Protein AF-A0AB94IY51-F1 (afdb_monomer_lite)

Radius of gyration: 28.02 Å; chains: 1; bounding box: 55×62×62 Å

Organism: NCBI:txid651822

Secondary structure (DSSP, 8-state):
----------PPP-SHHHHHHHHHHHHHHHHHHHHHHHHHHHHHHHHHHHHHHHHHHHHHHHTS--SS--------------TTT-SSHHHHHHHHHHTT-GGG--------HHHHHHS-HHHHHHTT--------------SSTTS--

Foldseek 3Di:
DDDDDPPDPDDDQDDPVSVVVVLLVVVVVVVVVVVVVVVVVVVVVVVVVVVCVVVVVVVVVQCDDDDPDHDHDDDDDDDDDDCVQDVDVVVVVVVCVVVVVPVPDDDDDDDDPVVLVPDDQVVCVVVVHDDDDDPDDDDDRDVVVVVVD

pLDDT: mean 71.57, std 12.51, range [37.78, 93.12]

InterPro domains:
  IPR009951 Host-nuclease inhibitor protein Gam [PF07352] (60-141)

Sequence (149 aa):
MAREKPKQIIAPIRDLTEADNALAEIAEIDRAVAAANQQLNEDIDALKKNTQDEIAPLLERKSRDLGFGTIGFRKSTSLATLKKICSTWKEVLGKLKEYGFRDAIRVKEEPDKEAMSEWPKERLELVGVQRVEKDEFYYEISQEKLAEN

Structure (mmCIF, N/CA/C/O backbone):
data_AF-A0AB94IY51-F1
#
_entry.id   AF-A0AB94IY51-F1
#
loop_
_atom_site.group_PDB
_atom_site.id
_atom_site.type_symbol
_atom_site.label_atom_id
_atom_site.label_alt_id
_atom_site.label_comp_id
_atom_site.label_asym_id
_atom_site.label_entity_id
_atom_site.label_seq_id
_atom_site.pdbx_PDB_ins_code
_atom_site.Cartn_x
_atom_site.Cartn_y
_atom_site.Cartn_z
_atom_site.occupancy
_atom_site.B_iso_or_equiv
_atom_site.auth_seq_id
_atom_site.auth_comp_id
_atom_site.auth_asym_id
_atom_site.auth_atom_id
_atom_site.pdbx_PDB_model_num
ATOM 1 N N . MET A 1 1 ? -8.689 13.984 -14.784 1.00 37.78 1 MET A N 1
ATOM 2 C CA . MET A 1 1 ? -8.053 14.168 -16.106 1.00 37.78 1 MET A CA 1
ATOM 3 C C . MET A 1 1 ? -7.455 12.832 -16.510 1.00 37.78 1 MET A C 1
ATOM 5 O O . MET A 1 1 ? -6.785 12.225 -15.683 1.00 37.78 1 MET A O 1
ATOM 9 N N . ALA A 1 2 ? -7.789 12.315 -17.694 1.00 44.34 2 ALA A N 1
ATOM 10 C CA . ALA A 1 2 ? -7.263 11.037 -18.166 1.00 44.34 2 ALA A CA 1
ATOM 11 C C . ALA A 1 2 ? -5.756 11.180 -18.422 1.00 44.34 2 ALA A C 1
ATOM 13 O O . ALA A 1 2 ? -5.334 12.098 -19.117 1.00 44.34 2 ALA A O 1
ATOM 14 N N . ARG A 1 3 ? -4.945 10.309 -17.816 1.00 63.34 3 ARG A N 1
ATOM 15 C CA . ARG A 1 3 ? -3.501 10.257 -18.058 1.00 63.34 3 ARG A CA 1
ATOM 16 C C . ARG A 1 3 ? -3.278 9.701 -19.465 1.00 63.34 3 ARG A C 1
ATOM 18 O O . ARG A 1 3 ? -3.350 8.489 -19.654 1.00 63.34 3 ARG A O 1
ATOM 25 N N . GLU A 1 4 ? -3.020 10.565 -20.441 1.00 58.47 4 GLU A N 1
ATOM 26 C CA . GLU A 1 4 ? -2.526 10.130 -21.747 1.00 58.47 4 GLU A CA 1
ATOM 27 C C . GLU A 1 4 ? -1.089 9.644 -21.578 1.00 58.47 4 GLU A C 1
ATOM 29 O O . GLU A 1 4 ? -0.180 10.405 -21.247 1.00 58.47 4 GLU A O 1
ATOM 34 N N . LYS A 1 5 ? -0.892 8.331 -21.729 1.00 53.72 5 LYS A N 1
ATOM 35 C CA . LYS A 1 5 ? 0.450 7.755 -21.742 1.00 53.72 5 LYS A CA 1
ATOM 36 C C . LYS A 1 5 ? 1.128 8.192 -23.046 1.00 53.72 5 LYS A C 1
ATOM 38 O O . LYS A 1 5 ? 0.558 7.932 -24.109 1.00 53.72 5 LYS A O 1
ATOM 43 N N . PRO A 1 6 ? 2.311 8.824 -23.000 1.00 63.75 6 PRO A N 1
ATOM 44 C CA . PRO A 1 6 ? 3.056 9.124 -24.213 1.00 63.75 6 PRO A CA 1
ATOM 45 C C . PRO A 1 6 ? 3.331 7.812 -24.957 1.00 63.75 6 PRO A C 1
ATOM 47 O O . PRO A 1 6 ? 3.885 6.873 -24.386 1.00 63.75 6 PRO A O 1
ATOM 50 N N . LYS A 1 7 ? 2.898 7.723 -26.220 1.00 51.78 7 LYS A N 1
ATOM 51 C CA . LYS A 1 7 ? 3.228 6.595 -27.099 1.00 51.78 7 LYS A CA 1
ATOM 52 C C . LYS A 1 7 ? 4.702 6.715 -27.472 1.00 51.78 7 LYS A C 1
ATOM 54 O O . LYS A 1 7 ? 5.038 7.401 -28.432 1.00 51.78 7 LYS A O 1
ATOM 59 N N . GLN A 1 8 ? 5.574 6.093 -26.688 1.00 59.06 8 GLN A N 1
ATOM 60 C CA . GLN A 1 8 ? 6.972 5.943 -27.070 1.00 59.06 8 GLN A CA 1
ATOM 61 C C . GLN A 1 8 ? 7.043 5.006 -28.280 1.00 59.06 8 GLN A C 1
ATOM 63 O O . GLN A 1 8 ? 6.516 3.894 -28.256 1.00 59.06 8 GLN A O 1
ATOM 68 N N . ILE A 1 9 ? 7.647 5.490 -29.364 1.00 57.25 9 ILE A N 1
ATOM 69 C CA . ILE A 1 9 ? 7.979 4.680 -30.535 1.00 57.25 9 ILE A CA 1
ATOM 70 C C . ILE A 1 9 ? 9.195 3.856 -30.122 1.00 57.25 9 ILE A C 1
ATOM 72 O O . ILE A 1 9 ? 10.313 4.361 -30.110 1.00 57.25 9 ILE A O 1
ATOM 76 N N . ILE A 1 10 ? 8.960 2.614 -29.707 1.00 60.34 10 ILE A N 1
ATOM 77 C CA . ILE A 1 10 ? 10.026 1.686 -29.333 1.00 60.34 10 ILE A CA 1
ATOM 78 C C . ILE A 1 10 ? 10.750 1.316 -30.629 1.00 60.34 10 ILE A C 1
ATOM 80 O O . ILE A 1 10 ? 10.155 0.705 -31.522 1.00 60.34 10 ILE A O 1
ATOM 84 N N . ALA A 1 11 ? 12.008 1.732 -30.771 1.00 64.75 11 ALA A N 1
ATOM 85 C CA . ALA A 1 11 ? 12.853 1.202 -31.830 1.00 64.75 11 ALA A CA 1
ATOM 86 C C . ALA A 1 11 ? 12.973 -0.318 -31.606 1.00 64.75 11 ALA A C 1
ATOM 88 O O . ALA A 1 11 ? 13.254 -0.732 -30.480 1.00 64.75 11 ALA A O 1
ATOM 89 N N . PRO A 1 12 ? 12.702 -1.164 -32.616 1.00 70.38 12 PRO A N 1
ATOM 90 C CA . PRO A 1 12 ? 12.808 -2.605 -32.440 1.00 70.38 12 PRO A CA 1
ATOM 91 C C . PRO A 1 12 ? 14.257 -2.950 -32.095 1.00 70.38 12 PRO A C 1
ATOM 93 O O . PRO A 1 12 ? 15.156 -2.566 -32.839 1.00 70.38 12 PRO A O 1
ATOM 96 N N . ILE A 1 13 ? 14.453 -3.659 -30.984 1.00 73.56 13 ILE A N 1
ATOM 97 C CA . ILE A 1 13 ? 15.751 -4.187 -30.555 1.00 73.56 13 ILE A CA 1
ATOM 98 C C . ILE A 1 13 ? 16.142 -5.286 -31.545 1.00 73.56 13 ILE A C 1
ATOM 100 O O . ILE A 1 13 ? 15.373 -6.227 -31.757 1.00 73.56 13 ILE A O 1
ATOM 104 N N . ARG A 1 14 ? 17.293 -5.143 -32.203 1.00 76.62 14 ARG A N 1
ATOM 105 C CA . ARG A 1 14 ? 17.726 -6.036 -33.291 1.00 76.62 14 ARG A CA 1
ATOM 106 C C . ARG A 1 14 ? 18.826 -7.001 -32.874 1.00 76.62 14 ARG A C 1
ATOM 108 O O . ARG A 1 14 ? 18.995 -8.010 -33.553 1.00 76.62 14 ARG A O 1
ATOM 115 N N . ASP A 1 15 ? 19.537 -6.712 -31.786 1.00 84.94 15 ASP A N 1
ATOM 116 C CA . ASP A 1 15 ? 20.658 -7.524 -31.306 1.00 84.94 15 ASP A CA 1
ATOM 117 C C . ASP A 1 15 ? 20.693 -7.638 -29.770 1.00 84.94 15 ASP A C 1
ATOM 119 O O . ASP A 1 15 ? 20.138 -6.803 -29.054 1.00 84.94 15 ASP A O 1
ATOM 123 N N . LEU A 1 16 ? 21.369 -8.669 -29.257 1.00 79.62 16 LEU A N 1
ATOM 124 C CA . LEU A 1 16 ? 21.521 -8.937 -27.819 1.00 79.62 16 LEU A CA 1
ATOM 125 C C . LEU A 1 16 ? 22.219 -7.782 -27.091 1.00 79.62 16 LEU A C 1
ATOM 127 O O . LEU A 1 16 ? 21.802 -7.400 -26.004 1.00 79.62 16 LEU A O 1
ATOM 131 N N . THR A 1 17 ? 23.216 -7.158 -27.719 1.00 81.94 17 THR A N 1
ATOM 132 C CA . THR A 1 17 ? 23.906 -5.992 -27.147 1.00 81.94 17 THR A CA 1
ATOM 133 C C . THR A 1 17 ? 22.990 -4.769 -27.035 1.00 81.94 17 THR A C 1
ATOM 135 O O . THR A 1 17 ? 23.112 -3.988 -26.094 1.00 81.94 17 THR A O 1
ATOM 138 N N . GLU A 1 18 ? 22.039 -4.593 -27.958 1.00 81.12 18 GLU A N 1
ATOM 139 C CA . GLU A 1 18 ? 21.027 -3.535 -27.848 1.00 81.12 18 GLU A CA 1
ATOM 140 C C . GLU A 1 18 ? 20.037 -3.826 -26.711 1.00 81.12 18 GLU A C 1
ATOM 142 O O . GLU A 1 18 ? 19.605 -2.896 -26.032 1.00 81.12 18 GLU A O 1
ATOM 147 N N . ALA A 1 19 ? 19.720 -5.102 -26.459 1.00 79.44 19 ALA A N 1
ATOM 148 C CA . ALA A 1 19 ? 18.892 -5.508 -25.325 1.00 79.44 19 ALA A CA 1
ATOM 149 C C . ALA A 1 19 ? 19.590 -5.237 -23.982 1.00 79.44 19 ALA A C 1
ATOM 151 O O . ALA A 1 19 ? 18.969 -4.674 -23.084 1.00 79.44 19 ALA A O 1
ATOM 152 N N . ASP A 1 20 ? 20.878 -5.573 -23.861 1.00 82.38 20 ASP A N 1
ATOM 153 C CA . ASP A 1 20 ? 21.667 -5.311 -22.650 1.00 82.38 20 ASP A CA 1
ATOM 154 C C . ASP A 1 20 ? 21.766 -3.806 -22.351 1.00 82.38 20 ASP A C 1
ATOM 156 O O . ASP A 1 20 ? 21.571 -3.381 -21.211 1.00 82.38 20 ASP A O 1
ATOM 160 N N . ASN A 1 21 ? 21.985 -2.981 -23.380 1.00 82.69 21 ASN A N 1
ATOM 161 C CA . ASN A 1 21 ? 21.994 -1.523 -23.239 1.00 82.69 21 ASN A CA 1
ATOM 162 C C . ASN A 1 21 ? 20.617 -0.970 -22.839 1.00 82.69 21 ASN A C 1
ATOM 164 O O . ASN A 1 21 ? 20.537 -0.104 -21.971 1.00 82.69 21 ASN A O 1
ATOM 168 N N . ALA A 1 22 ? 19.532 -1.487 -23.423 1.00 82.06 22 ALA A N 1
ATOM 169 C CA . ALA A 1 22 ? 18.175 -1.087 -23.053 1.00 82.06 22 ALA A CA 1
ATOM 170 C C . ALA A 1 22 ? 17.846 -1.467 -21.599 1.00 82.06 22 ALA A C 1
ATOM 172 O O . ALA A 1 22 ? 17.239 -0.680 -20.877 1.00 82.06 22 ALA A O 1
ATOM 173 N N . LEU A 1 23 ? 18.275 -2.644 -21.134 1.00 83.19 23 LEU A N 1
ATOM 174 C CA . LEU A 1 23 ? 18.113 -3.054 -19.737 1.00 83.19 23 LEU A CA 1
ATOM 175 C C . LEU A 1 23 ? 18.926 -2.172 -18.779 1.00 83.19 23 LEU A C 1
ATOM 177 O O . LEU A 1 23 ? 18.436 -1.852 -17.696 1.00 83.19 23 LEU A O 1
ATOM 181 N N . ALA A 1 24 ? 20.128 -1.746 -19.176 1.00 82.88 24 ALA A N 1
ATOM 182 C CA . ALA A 1 24 ? 20.929 -0.799 -18.405 1.00 82.88 24 ALA A CA 1
ATOM 183 C C . ALA A 1 24 ? 20.246 0.578 -18.300 1.00 82.88 24 ALA A 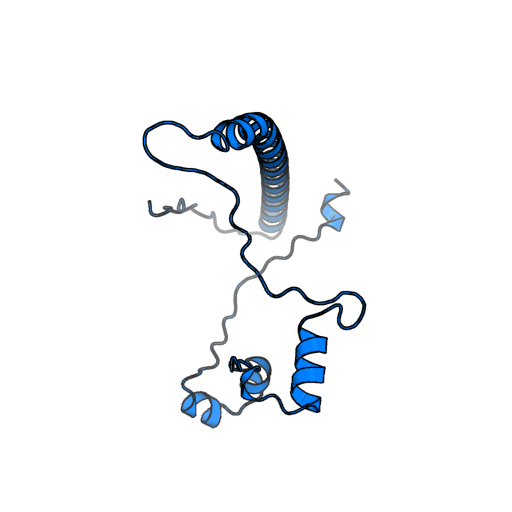C 1
ATOM 185 O O . ALA A 1 24 ? 20.165 1.134 -17.205 1.00 82.88 24 ALA A O 1
ATOM 186 N N . GLU A 1 25 ? 19.684 1.089 -19.401 1.00 84.19 25 GLU A N 1
ATOM 187 C CA . GLU A 1 25 ? 18.923 2.346 -19.408 1.00 84.19 25 GLU A CA 1
ATOM 188 C C . GLU A 1 25 ? 17.672 2.253 -18.518 1.00 84.19 25 GLU A C 1
ATOM 190 O O . GLU A 1 25 ? 17.414 3.146 -17.710 1.00 84.19 25 GLU A O 1
ATOM 195 N N . ILE A 1 26 ? 16.918 1.147 -18.592 1.00 85.06 26 ILE A N 1
ATOM 196 C CA . ILE A 1 26 ? 15.745 0.928 -17.727 1.00 85.06 26 ILE A CA 1
ATOM 197 C C . ILE A 1 26 ? 16.163 0.899 -16.254 1.00 85.06 26 ILE A C 1
ATOM 199 O O . ILE A 1 26 ? 15.501 1.513 -15.420 1.00 85.06 26 ILE A O 1
ATOM 203 N N . ALA A 1 27 ? 17.278 0.246 -15.923 1.00 83.00 27 ALA A N 1
ATOM 204 C CA . ALA A 1 27 ? 17.779 0.216 -14.556 1.00 83.00 27 ALA A CA 1
ATOM 205 C C . ALA A 1 27 ? 18.170 1.609 -14.033 1.00 83.00 27 ALA A C 1
ATOM 207 O O . ALA A 1 27 ? 17.932 1.924 -12.864 1.00 83.00 27 ALA A O 1
ATOM 208 N N . GLU A 1 28 ? 18.758 2.456 -14.881 1.00 85.06 28 GLU A N 1
ATOM 209 C CA . GLU A 1 28 ? 19.079 3.841 -14.534 1.00 85.06 28 GLU A CA 1
ATOM 210 C C . GLU A 1 28 ? 17.809 4.679 -14.319 1.00 85.06 28 GLU A C 1
ATOM 212 O O . GLU A 1 28 ? 17.703 5.401 -13.323 1.00 85.06 28 GLU A O 1
ATOM 217 N N . ILE A 1 29 ? 16.803 4.519 -15.185 1.00 85.62 29 ILE A N 1
ATOM 218 C CA . ILE A 1 29 ? 15.492 5.162 -15.035 1.00 85.62 29 ILE A CA 1
ATOM 219 C C . ILE A 1 29 ? 14.816 4.714 -13.735 1.00 85.62 29 ILE A C 1
ATOM 221 O O . ILE A 1 29 ? 14.329 5.560 -12.985 1.00 85.62 29 ILE A O 1
ATOM 225 N N . ASP A 1 30 ? 14.814 3.417 -13.426 1.00 85.88 30 ASP A N 1
ATOM 226 C CA . ASP A 1 30 ? 14.209 2.886 -12.202 1.00 85.88 30 ASP A CA 1
ATOM 227 C C . ASP A 1 30 ? 14.906 3.430 -10.948 1.00 85.88 30 ASP A C 1
ATOM 229 O O . ASP A 1 30 ? 14.237 3.808 -9.982 1.00 85.88 30 ASP A O 1
ATOM 233 N N . ARG A 1 31 ? 16.240 3.565 -10.971 1.00 85.69 31 ARG A N 1
ATOM 234 C CA . ARG A 1 31 ? 17.002 4.233 -9.901 1.00 85.69 31 ARG A CA 1
ATOM 235 C C . ARG A 1 31 ? 16.616 5.703 -9.758 1.00 85.69 31 ARG A C 1
ATOM 237 O O . ARG A 1 31 ? 16.390 6.162 -8.638 1.00 85.69 31 ARG A O 1
ATOM 244 N N . ALA A 1 32 ? 16.505 6.435 -10.864 1.00 88.44 32 ALA A N 1
ATOM 245 C CA . ALA A 1 32 ? 16.103 7.839 -10.846 1.00 88.44 32 ALA A CA 1
ATOM 246 C C . ALA A 1 32 ? 14.665 8.017 -10.322 1.00 88.44 32 ALA A C 1
ATOM 248 O O . ALA A 1 32 ? 14.403 8.906 -9.510 1.00 88.44 32 ALA A O 1
ATOM 249 N N . VAL A 1 33 ? 13.736 7.141 -10.721 1.00 88.44 33 VAL A N 1
ATOM 250 C CA . VAL A 1 33 ? 12.349 7.122 -10.230 1.00 88.44 33 VAL A CA 1
ATOM 251 C C . VAL A 1 33 ? 12.300 6.783 -8.741 1.00 88.44 33 VAL A C 1
ATOM 253 O O . VAL A 1 33 ? 11.557 7.424 -7.995 1.00 88.44 33 VAL A O 1
ATOM 256 N N . ALA A 1 34 ? 13.092 5.812 -8.282 1.00 88.00 34 ALA A N 1
ATOM 257 C CA . ALA A 1 34 ? 13.189 5.475 -6.866 1.00 88.00 34 ALA A CA 1
ATOM 258 C C . ALA A 1 34 ? 13.706 6.664 -6.039 1.00 88.00 34 ALA A C 1
ATOM 260 O O . ALA A 1 34 ? 13.092 7.004 -5.028 1.00 88.00 34 ALA A O 1
ATOM 261 N N . ALA A 1 35 ? 14.756 7.347 -6.505 1.00 90.69 35 ALA A N 1
ATOM 262 C CA . ALA A 1 35 ? 15.290 8.542 -5.853 1.00 90.69 35 ALA A CA 1
ATOM 263 C C . ALA A 1 35 ? 14.260 9.686 -5.805 1.00 90.69 35 ALA A C 1
ATOM 265 O O . ALA A 1 35 ? 14.062 10.300 -4.758 1.00 90.69 35 ALA A O 1
ATOM 266 N N . ALA A 1 36 ? 13.538 9.932 -6.904 1.00 89.44 36 ALA A N 1
ATOM 267 C CA . ALA A 1 36 ? 12.483 10.945 -6.945 1.00 89.44 36 ALA A CA 1
ATOM 268 C C . ALA A 1 36 ? 11.318 10.620 -5.990 1.00 89.44 36 ALA A C 1
ATOM 270 O O . ALA A 1 36 ? 10.816 11.504 -5.297 1.00 89.44 36 ALA A O 1
ATOM 271 N N . ASN A 1 37 ? 10.902 9.351 -5.913 1.00 88.62 37 ASN A N 1
ATOM 272 C CA . ASN A 1 37 ? 9.864 8.911 -4.977 1.00 88.62 37 ASN A CA 1
ATOM 273 C C . ASN A 1 37 ? 10.329 8.997 -3.519 1.00 88.62 37 ASN A C 1
ATOM 275 O O . ASN A 1 37 ? 9.525 9.316 -2.643 1.00 88.62 37 ASN A O 1
ATOM 279 N N . GLN A 1 38 ? 11.607 8.723 -3.249 1.00 91.38 38 GLN A N 1
ATOM 280 C CA . GLN A 1 38 ? 12.185 8.905 -1.922 1.00 91.38 38 GLN A CA 1
ATOM 281 C C . GLN A 1 38 ? 12.136 10.380 -1.513 1.00 91.38 38 GLN A C 1
ATOM 283 O O . GLN A 1 38 ? 11.592 10.683 -0.453 1.00 91.38 38 GLN A O 1
ATOM 288 N N . GLN A 1 39 ? 12.597 11.288 -2.379 1.00 92.44 39 GLN A N 1
ATOM 289 C CA . GLN A 1 39 ? 12.534 12.727 -2.121 1.00 92.44 39 GLN A CA 1
ATOM 290 C C . GLN A 1 39 ? 11.094 13.197 -1.880 1.00 92.44 39 GLN A C 1
ATOM 292 O O . GLN A 1 39 ? 10.827 13.915 -0.922 1.00 92.44 39 GLN A O 1
ATOM 297 N N . LEU A 1 40 ? 10.142 12.739 -2.699 1.00 92.88 40 LEU A N 1
ATOM 298 C CA . LEU A 1 40 ? 8.727 13.060 -2.518 1.00 92.88 40 LEU A CA 1
ATOM 299 C C . LEU A 1 40 ? 8.200 12.594 -1.154 1.00 92.88 40 LEU A C 1
ATOM 301 O O . LEU A 1 40 ? 7.447 13.320 -0.509 1.00 92.88 40 LEU A O 1
ATOM 305 N N . ASN A 1 41 ? 8.561 11.387 -0.716 1.00 91.75 41 ASN A N 1
ATOM 306 C CA . ASN A 1 41 ? 8.136 10.880 0.587 1.00 91.75 41 ASN A CA 1
ATOM 307 C C . ASN A 1 41 ? 8.733 11.708 1.735 1.00 91.75 41 ASN A C 1
ATOM 309 O O . ASN A 1 41 ? 8.007 12.044 2.671 1.00 91.75 41 ASN A O 1
ATOM 313 N N . GLU A 1 42 ? 10.007 12.095 1.637 1.00 93.12 42 GLU A N 1
ATOM 314 C CA . GLU A 1 42 ? 10.664 12.978 2.609 1.00 93.12 42 GLU A CA 1
ATOM 315 C C . GLU A 1 42 ? 9.986 14.358 2.671 1.00 93.12 42 GLU A C 1
ATOM 317 O O . GLU A 1 42 ? 9.667 14.845 3.761 1.00 93.12 42 GLU A O 1
ATOM 322 N N . ASP A 1 43 ? 9.668 14.951 1.518 1.00 93.06 43 ASP A N 1
ATOM 323 C CA . ASP A 1 43 ? 8.956 16.230 1.427 1.00 93.06 43 ASP A CA 1
ATOM 324 C C . ASP A 1 43 ? 7.534 16.131 2.001 1.00 93.06 43 ASP A C 1
ATOM 326 O O . ASP A 1 43 ? 7.086 17.018 2.732 1.00 93.06 43 ASP A O 1
ATOM 330 N N . ILE A 1 44 ? 6.812 15.041 1.711 1.00 92.50 44 ILE A N 1
ATOM 331 C CA . ILE A 1 44 ? 5.479 14.776 2.268 1.00 92.50 44 ILE A CA 1
ATOM 332 C C . ILE A 1 44 ? 5.546 14.687 3.793 1.00 92.50 44 ILE A C 1
ATOM 334 O O . ILE A 1 44 ? 4.677 15.234 4.475 1.00 92.50 44 ILE A O 1
ATOM 338 N N . ASP A 1 45 ? 6.544 14.004 4.342 1.00 92.50 45 ASP A N 1
ATOM 339 C CA . ASP A 1 45 ? 6.675 13.845 5.786 1.00 92.50 45 ASP A CA 1
ATOM 340 C C . ASP A 1 45 ? 7.086 15.158 6.468 1.00 92.50 45 ASP A C 1
ATOM 342 O O . ASP A 1 45 ? 6.532 15.500 7.520 1.00 92.50 45 ASP A O 1
ATOM 346 N N . ALA A 1 46 ? 7.943 15.963 5.833 1.00 92.25 46 ALA A N 1
ATOM 347 C CA . ALA A 1 46 ? 8.246 17.322 6.280 1.00 92.25 46 ALA A CA 1
ATOM 348 C C . ALA A 1 46 ? 6.998 18.225 6.258 1.00 92.25 46 ALA A C 1
ATOM 350 O O . ALA A 1 46 ? 6.701 18.906 7.244 1.00 92.25 46 ALA A O 1
ATOM 351 N N . LEU A 1 47 ? 6.216 18.191 5.174 1.00 90.94 47 LEU A N 1
ATOM 352 C CA . LEU A 1 47 ? 4.980 18.965 5.038 1.00 90.94 47 LEU A CA 1
ATOM 353 C C . LEU A 1 47 ? 3.919 18.544 6.052 1.00 90.94 47 LEU A C 1
ATOM 355 O O . LEU A 1 47 ? 3.273 19.408 6.646 1.00 90.94 47 LEU A O 1
ATOM 359 N N . LYS A 1 48 ? 3.744 17.239 6.289 1.00 89.88 48 LYS A N 1
ATOM 360 C CA . LYS A 1 48 ? 2.835 16.726 7.324 1.00 89.88 48 LYS A CA 1
ATOM 361 C C . LYS A 1 48 ? 3.231 17.235 8.700 1.00 89.88 48 LYS A C 1
ATOM 363 O O . LYS A 1 48 ? 2.355 17.679 9.436 1.00 89.88 48 LYS A O 1
ATOM 368 N N . LYS A 1 49 ? 4.524 17.195 9.034 1.00 88.44 49 LYS A N 1
ATOM 369 C CA . LYS A 1 49 ? 5.030 17.664 10.326 1.00 88.44 49 LYS A CA 1
ATOM 370 C C . LYS A 1 49 ? 4.782 19.162 10.513 1.00 88.44 49 LYS A C 1
ATOM 372 O O . LYS A 1 49 ? 4.132 19.542 11.479 1.00 88.44 49 LYS A O 1
ATOM 377 N N . ASN A 1 50 ? 5.187 19.985 9.545 1.00 88.62 50 ASN A N 1
ATOM 378 C CA . ASN A 1 50 ? 4.977 21.436 9.599 1.00 88.62 50 ASN A CA 1
ATOM 379 C C . ASN A 1 50 ? 3.485 21.786 9.699 1.00 88.62 50 ASN A C 1
ATOM 381 O O . ASN A 1 50 ? 3.079 22.603 10.520 1.00 88.62 50 ASN A O 1
ATOM 385 N N . THR A 1 51 ? 2.647 21.112 8.908 1.00 80.62 51 THR A N 1
ATOM 386 C CA . THR A 1 51 ? 1.194 21.319 8.923 1.00 80.62 51 THR A CA 1
ATOM 387 C C . THR A 1 51 ? 0.579 20.877 10.253 1.00 80.62 51 THR A C 1
ATOM 389 O O . THR A 1 51 ? -0.336 21.523 10.756 1.00 80.62 51 THR A O 1
ATOM 392 N N . GLN A 1 52 ? 1.069 19.794 10.859 1.00 81.19 52 GLN A N 1
ATOM 393 C CA . GLN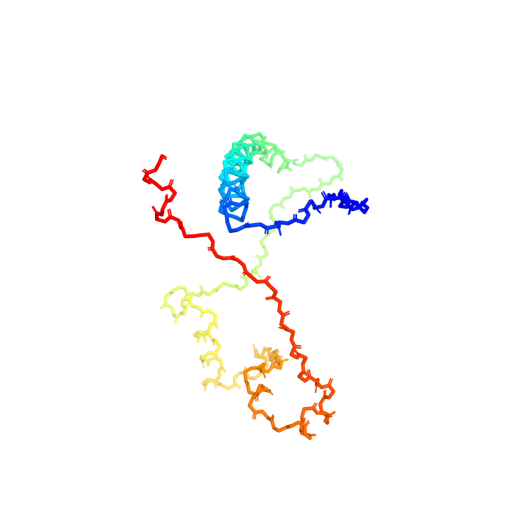 A 1 52 ? 0.625 19.349 12.177 1.00 81.19 52 GLN A CA 1
ATOM 394 C C . GLN A 1 52 ? 0.990 20.367 13.268 1.00 81.19 52 GLN A C 1
ATOM 396 O O . GLN A 1 52 ? 0.145 20.648 14.120 1.00 81.19 52 GLN A O 1
ATOM 401 N N . ASP A 1 53 ? 2.190 20.950 13.208 1.00 82.38 53 ASP A N 1
ATOM 402 C CA . ASP A 1 53 ? 2.647 21.989 14.137 1.00 82.38 53 ASP A CA 1
ATOM 403 C C . ASP A 1 53 ? 1.827 23.288 13.996 1.00 82.38 53 ASP A C 1
ATOM 405 O O . ASP A 1 53 ? 1.501 23.924 14.998 1.00 82.38 53 ASP A O 1
ATOM 409 N N . GLU A 1 54 ? 1.408 23.654 12.778 1.00 79.38 54 GLU A N 1
ATOM 410 C CA . GLU A 1 54 ? 0.514 24.799 12.534 1.00 79.38 54 GLU A CA 1
ATOM 411 C C . GLU A 1 54 ? -0.949 24.527 12.932 1.00 79.38 54 GLU A C 1
ATOM 413 O O . GLU A 1 54 ? -1.643 25.410 13.446 1.00 79.38 54 GLU A O 1
ATOM 418 N N . ILE A 1 55 ? -1.444 23.304 12.717 1.00 79.38 55 ILE A N 1
ATOM 419 C CA . ILE A 1 55 ? -2.823 22.913 13.041 1.00 79.38 55 ILE A CA 1
ATOM 420 C C . ILE A 1 55 ? -3.016 22.718 14.549 1.00 79.38 55 ILE A C 1
ATOM 422 O O . ILE A 1 55 ? -4.099 23.026 15.053 1.00 79.38 55 ILE A O 1
ATOM 426 N N . ALA A 1 56 ? -2.012 22.225 15.280 1.00 75.00 56 ALA A N 1
ATOM 427 C CA . ALA A 1 56 ? -2.092 21.980 16.722 1.00 75.00 56 ALA A CA 1
ATOM 428 C C . ALA A 1 56 ? -2.650 23.184 17.521 1.00 75.00 56 ALA A C 1
ATOM 430 O O . ALA A 1 56 ? -3.689 23.020 18.171 1.00 75.00 56 ALA A O 1
ATOM 431 N N . PRO A 1 57 ? -2.097 24.411 17.415 1.00 77.62 57 PRO A N 1
ATOM 432 C CA . PRO A 1 57 ? -2.636 25.574 18.123 1.00 77.62 57 PRO A CA 1
ATOM 433 C C . PRO A 1 57 ? -4.011 26.017 17.595 1.00 77.62 57 PRO A C 1
ATOM 435 O O . PRO A 1 57 ? -4.822 26.568 18.344 1.00 77.62 57 PRO A O 1
ATOM 438 N N . LEU A 1 58 ? -4.325 25.771 16.316 1.00 70.69 58 LEU A N 1
ATOM 439 C CA . LEU A 1 58 ? -5.636 26.090 15.741 1.00 70.69 58 LEU A CA 1
ATOM 440 C C . LEU A 1 58 ? -6.738 25.148 16.249 1.00 70.69 58 LEU A C 1
ATOM 442 O O . LEU A 1 58 ? -7.849 25.613 16.512 1.00 70.69 58 LEU A O 1
ATOM 446 N N . LEU A 1 59 ? -6.451 23.854 16.427 1.00 65.38 59 LEU A N 1
ATOM 447 C CA . LEU A 1 59 ? -7.373 22.881 17.029 1.00 65.38 59 LEU A CA 1
ATOM 448 C C . LEU A 1 59 ? -7.632 23.186 18.507 1.00 65.38 59 LEU A C 1
ATOM 450 O O . LEU A 1 59 ? -8.781 23.129 18.955 1.00 65.38 59 LEU A O 1
ATOM 454 N N . GLU A 1 60 ? -6.594 23.574 19.247 1.00 66.69 60 GLU A N 1
ATOM 455 C CA . GLU A 1 60 ? -6.738 24.037 20.629 1.00 66.69 60 GLU A CA 1
ATOM 456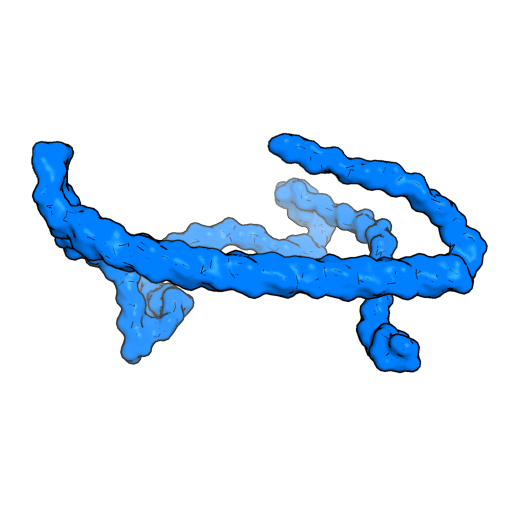 C C . GLU A 1 60 ? -7.624 25.287 20.701 1.00 66.69 60 GLU A C 1
ATOM 458 O O . GLU A 1 60 ? -8.567 25.346 21.493 1.00 66.69 60 GLU A O 1
ATOM 463 N N . ARG A 1 61 ? -7.409 26.257 19.802 1.00 64.25 61 ARG A N 1
ATOM 464 C CA . ARG A 1 61 ? -8.202 27.495 19.751 1.00 64.25 61 ARG A CA 1
ATOM 465 C C . ARG A 1 61 ? -9.643 27.278 19.278 1.00 64.25 61 ARG A C 1
ATOM 467 O O . ARG A 1 61 ? -10.535 28.006 19.709 1.00 64.25 61 ARG A O 1
ATOM 474 N N . LYS A 1 62 ? -9.890 26.268 18.435 1.00 55.56 62 LYS A N 1
ATOM 475 C CA . LYS A 1 62 ? -11.228 25.866 17.960 1.00 55.56 62 LYS A CA 1
ATOM 476 C C . LYS A 1 62 ? -12.090 25.235 19.061 1.00 55.56 62 LYS A C 1
ATOM 478 O O . LYS A 1 62 ? -13.303 25.178 18.913 1.00 55.56 62 LYS A O 1
ATOM 483 N N . SER A 1 63 ? -11.497 24.813 20.177 1.00 54.38 63 SER A N 1
ATOM 484 C CA . SER A 1 63 ? -12.229 24.297 21.346 1.00 54.38 63 SER A CA 1
ATOM 485 C C . SER A 1 63 ? -12.839 25.405 22.224 1.00 54.38 63 SER A C 1
ATOM 487 O O . SER A 1 63 ? -13.357 25.118 23.303 1.00 54.38 63 SER A O 1
ATOM 489 N N . ARG A 1 64 ? -12.767 26.676 21.797 1.00 55.53 64 ARG A N 1
ATOM 490 C CA . ARG A 1 64 ? -13.338 27.825 22.506 1.00 55.53 64 ARG A CA 1
ATOM 491 C C . ARG A 1 64 ? -14.609 28.302 21.802 1.00 55.53 64 ARG A C 1
ATOM 493 O O . ARG A 1 64 ? -14.594 28.585 20.609 1.00 55.53 64 ARG A O 1
ATOM 500 N N . ASP A 1 65 ? -15.693 28.356 22.569 1.00 48.84 65 ASP A N 1
ATOM 501 C CA . ASP A 1 65 ? -17.048 28.701 22.133 1.00 48.84 65 ASP A CA 1
ATOM 502 C C . ASP A 1 65 ? -17.077 30.081 21.444 1.00 48.84 65 ASP A C 1
ATOM 504 O O . ASP A 1 65 ? -16.682 31.092 22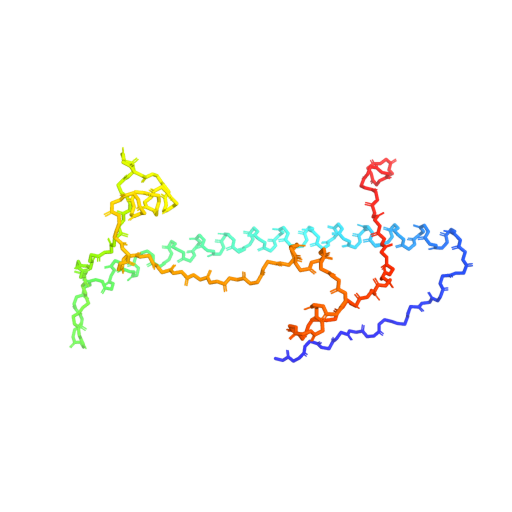.031 1.00 48.84 65 ASP A O 1
ATOM 508 N N . LEU A 1 66 ? -17.476 30.115 20.170 1.00 52.97 66 LEU A N 1
ATOM 509 C CA . LEU A 1 66 ? -17.496 31.320 19.340 1.00 52.97 66 LEU A CA 1
ATOM 510 C C . LEU A 1 66 ? -18.853 31.425 18.645 1.00 52.97 66 LEU A C 1
ATOM 512 O O . LEU A 1 66 ? -18.992 30.930 17.534 1.00 52.97 66 LEU A O 1
ATOM 516 N N . GLY A 1 67 ? -19.820 32.076 19.303 1.00 55.72 67 GLY A N 1
ATOM 517 C CA . GLY A 1 67 ? -20.980 32.816 18.759 1.00 55.72 67 GLY A CA 1
ATOM 518 C C . GLY A 1 67 ? -21.975 32.140 17.793 1.00 55.72 67 GLY A C 1
ATOM 519 O O . GLY A 1 67 ? -23.169 32.390 17.897 1.00 55.72 67 GLY A O 1
ATOM 520 N N . PHE A 1 68 ? -21.527 31.302 16.859 1.00 56.34 68 PHE A N 1
ATOM 521 C CA . PHE A 1 68 ? -22.302 30.614 15.821 1.00 56.34 68 PHE A CA 1
ATOM 522 C C . PHE A 1 68 ? -22.465 29.102 16.077 1.00 56.34 68 PHE A C 1
ATOM 524 O O . PHE A 1 68 ? -23.049 28.397 15.255 1.00 56.34 68 PHE A O 1
ATOM 531 N N . GLY A 1 69 ? -21.976 28.593 17.211 1.00 59.62 69 GLY A N 1
ATOM 532 C CA . GLY A 1 69 ? -22.183 27.212 17.648 1.00 59.62 69 GLY A CA 1
ATOM 533 C C . GLY A 1 69 ? -21.148 26.741 18.672 1.00 59.62 69 GLY A C 1
ATOM 534 O O . GLY A 1 69 ? -20.022 27.236 18.709 1.00 59.62 69 GLY A O 1
ATOM 535 N N . THR A 1 70 ? -21.535 25.760 19.488 1.00 53.38 70 THR A N 1
ATOM 536 C CA . THR A 1 70 ? -20.680 25.158 20.518 1.00 53.38 70 THR A CA 1
ATOM 537 C C . THR A 1 70 ? -19.832 24.041 19.925 1.00 53.38 70 THR A C 1
ATOM 539 O O . THR A 1 70 ? -20.348 23.058 19.391 1.00 53.38 70 THR A O 1
ATOM 542 N N . ILE A 1 71 ? -18.514 24.185 20.037 1.00 59.97 71 ILE A N 1
ATOM 543 C CA . ILE A 1 71 ? -17.530 23.196 19.599 1.00 59.97 71 ILE A CA 1
ATOM 544 C C . ILE A 1 71 ? -16.883 22.635 20.866 1.00 59.97 71 ILE A C 1
ATOM 546 O O . ILE A 1 71 ? -16.332 23.385 21.665 1.00 59.97 71 ILE A O 1
ATOM 550 N N . GLY A 1 72 ? -16.975 21.325 21.082 1.00 63.28 72 GLY A N 1
ATOM 551 C CA . GLY A 1 72 ? -16.457 20.688 22.290 1.00 63.28 72 GLY A CA 1
ATOM 552 C C . GLY A 1 72 ? -16.209 19.197 22.102 1.00 63.28 72 GLY A C 1
ATOM 553 O O . GLY A 1 72 ? -16.684 18.577 21.149 1.00 63.28 72 GLY A O 1
ATOM 554 N N . PHE A 1 73 ? -15.451 18.606 23.021 1.00 60.25 73 PHE A N 1
ATOM 555 C CA . PHE A 1 73 ? -15.178 17.174 23.012 1.00 60.25 73 PHE A CA 1
ATOM 556 C C . PHE A 1 73 ? -16.417 16.393 23.465 1.00 60.25 73 PHE A C 1
ATOM 558 O O . PHE A 1 73 ? -16.859 16.510 24.608 1.00 60.25 73 PHE A O 1
ATOM 565 N N . ARG A 1 74 ? -16.961 15.544 22.587 1.00 65.31 74 ARG A N 1
ATOM 566 C CA . ARG A 1 74 ? -17.979 14.549 22.951 1.00 65.31 74 ARG A CA 1
ATOM 567 C C . ARG A 1 74 ? -17.292 13.222 23.262 1.00 65.31 74 ARG A C 1
ATOM 569 O O . ARG A 1 74 ? -16.554 12.697 22.432 1.00 65.31 74 ARG A O 1
ATOM 576 N N . LYS A 1 75 ? -17.576 12.640 24.431 1.00 51.91 75 LYS A N 1
ATOM 577 C CA . LYS A 1 75 ? -17.184 11.256 24.735 1.00 51.91 75 LYS A CA 1
ATOM 578 C C . LYS A 1 75 ? -18.042 10.313 23.888 1.00 51.91 75 LYS A C 1
ATOM 580 O O . LYS A 1 75 ? -19.196 10.063 24.221 1.00 51.91 75 LYS A O 1
ATOM 585 N N . SER A 1 76 ? -17.499 9.847 22.768 1.00 53.19 76 SER A N 1
ATOM 586 C CA . SER A 1 76 ? -18.057 8.725 22.012 1.00 53.19 76 SER A CA 1
ATOM 587 C C . SER A 1 76 ? -17.311 7.453 22.406 1.00 53.19 76 SER A C 1
ATOM 589 O O . SER A 1 76 ? -16.091 7.458 22.565 1.00 53.19 76 SER A O 1
ATOM 591 N N . THR A 1 77 ? -18.048 6.377 22.649 1.00 57.09 77 THR A N 1
ATOM 592 C CA . THR A 1 77 ? -17.486 5.076 23.013 1.00 57.09 77 THR A CA 1
ATOM 593 C C . THR A 1 77 ? -17.290 4.246 21.753 1.00 57.09 77 THR A C 1
ATOM 595 O O . THR A 1 77 ? -18.249 3.738 21.178 1.00 57.09 77 THR A O 1
ATOM 598 N N . SER A 1 78 ? -16.037 4.095 21.333 1.00 52.59 78 SER A N 1
ATOM 599 C CA . SER A 1 78 ? -15.632 3.106 20.330 1.00 52.59 78 SER A CA 1
ATOM 600 C C . SER A 1 78 ? -15.195 1.819 21.028 1.00 52.59 78 SER A C 1
ATOM 602 O O . SER A 1 78 ? -14.551 1.866 22.077 1.00 52.59 78 SER A O 1
ATOM 604 N N . LEU A 1 79 ? -15.532 0.661 20.457 1.00 69.31 79 LEU A N 1
ATOM 605 C CA . LEU A 1 79 ? -15.078 -0.634 20.967 1.00 69.31 79 LEU A CA 1
ATOM 606 C C . LEU A 1 79 ? -13.574 -0.788 20.705 1.00 69.31 79 LEU A C 1
ATOM 608 O O . LEU A 1 79 ? -13.133 -0.754 19.559 1.00 69.31 79 LEU A O 1
ATOM 612 N N . ALA A 1 80 ? -12.795 -0.973 21.767 1.00 66.06 80 ALA A N 1
ATOM 613 C CA . ALA A 1 80 ? -11.366 -1.252 21.695 1.00 66.06 80 ALA A CA 1
ATOM 614 C C . ALA A 1 80 ? -11.071 -2.617 22.325 1.00 66.06 80 ALA A C 1
ATOM 616 O O . ALA A 1 80 ? -11.651 -2.982 23.349 1.00 66.06 80 ALA A O 1
ATOM 617 N N . THR A 1 81 ? -10.157 -3.375 21.723 1.00 62.75 81 THR A N 1
ATOM 618 C CA . THR A 1 81 ? -9.708 -4.658 22.268 1.00 62.75 81 THR A CA 1
ATOM 619 C C . THR A 1 81 ? -8.899 -4.435 23.543 1.00 62.75 81 THR A C 1
ATOM 621 O O . THR A 1 81 ? -7.947 -3.651 23.572 1.00 62.75 81 THR A O 1
ATOM 624 N N . LEU A 1 82 ? -9.240 -5.156 24.608 1.00 68.00 82 LEU A N 1
ATOM 625 C CA . LEU A 1 82 ? -8.441 -5.184 25.829 1.00 68.00 82 LEU A CA 1
ATOM 626 C C . LEU A 1 82 ? -7.140 -5.956 25.564 1.00 68.00 82 LEU A C 1
ATOM 628 O O . LEU A 1 82 ? -7.145 -7.186 25.578 1.00 68.00 82 LEU A O 1
ATOM 632 N N . LYS A 1 83 ? -6.021 -5.231 25.392 1.00 57.56 83 LYS A N 1
ATOM 633 C CA . LYS A 1 83 ? -4.660 -5.776 25.159 1.00 57.56 83 LYS A CA 1
ATOM 634 C C . LYS A 1 83 ? -4.229 -6.880 26.138 1.00 57.56 83 LYS A C 1
ATOM 636 O O . LYS A 1 83 ? -3.345 -7.658 25.816 1.00 57.56 83 LYS A O 1
ATOM 641 N N . LYS A 1 84 ? -4.832 -6.959 27.331 1.00 58.47 84 LYS A N 1
ATOM 642 C CA . LYS A 1 84 ? -4.561 -8.021 28.317 1.00 58.47 84 LYS A CA 1
ATOM 643 C C . LYS A 1 84 ? -5.207 -9.372 27.987 1.00 58.47 84 LYS A C 1
ATOM 645 O O . LYS A 1 84 ? -4.794 -10.375 28.549 1.00 58.47 84 LYS A O 1
ATOM 650 N N . ILE A 1 85 ? -6.253 -9.392 27.163 1.00 57.16 85 ILE A N 1
ATOM 651 C CA . ILE A 1 85 ? -7.124 -10.565 26.981 1.00 57.16 85 ILE A CA 1
ATOM 652 C C . ILE A 1 85 ? -7.143 -11.017 25.520 1.00 57.16 85 ILE A C 1
ATOM 654 O O . ILE A 1 85 ? -7.193 -12.219 25.268 1.00 57.16 85 ILE A O 1
ATOM 658 N N . CYS A 1 86 ? -7.111 -10.076 24.576 1.00 47.53 86 CYS A N 1
ATOM 659 C CA . CYS A 1 86 ? -6.990 -10.337 23.146 1.00 47.53 86 CYS A CA 1
ATOM 660 C C . CYS A 1 86 ? -6.225 -9.174 22.517 1.00 47.53 86 CYS A C 1
ATOM 662 O O . CYS A 1 86 ? -6.671 -8.025 22.581 1.00 47.53 86 CYS A O 1
ATOM 664 N N . SER A 1 87 ? -5.082 -9.472 21.912 1.00 54.94 87 SER A N 1
ATOM 665 C CA . SER A 1 87 ? -4.258 -8.474 21.226 1.00 54.94 87 SER A CA 1
ATOM 666 C C . SER A 1 87 ? -4.741 -8.254 19.796 1.00 54.94 87 SER A C 1
ATOM 668 O O . SER A 1 87 ? -4.533 -7.181 19.232 1.00 54.94 87 SER A O 1
ATOM 670 N N . THR A 1 88 ? -5.430 -9.248 19.227 1.00 62.66 88 THR A N 1
ATOM 671 C CA . THR A 1 88 ? -5.889 -9.221 17.837 1.00 62.66 88 THR A CA 1
ATOM 672 C C . THR A 1 88 ? -7.386 -9.506 17.737 1.00 62.66 88 THR A C 1
ATOM 674 O O . THR A 1 88 ? -7.914 -10.398 18.399 1.00 62.66 88 THR A O 1
ATOM 677 N N . TRP A 1 89 ? -8.077 -8.824 16.821 1.00 64.94 89 TRP A N 1
ATOM 678 C CA . TRP A 1 89 ? -9.481 -9.101 16.483 1.00 64.94 89 TRP A CA 1
ATOM 679 C C . TRP A 1 89 ? -9.736 -10.551 16.034 1.00 64.94 89 TRP A C 1
ATOM 681 O O . TRP A 1 89 ? -10.846 -11.050 16.186 1.00 64.94 89 TRP A O 1
ATOM 691 N N . LYS A 1 90 ? -8.703 -11.262 15.555 1.00 67.69 90 LYS A N 1
ATOM 692 C CA . LYS A 1 90 ? -8.752 -12.704 15.262 1.00 67.69 90 LYS A CA 1
ATOM 693 C C . LYS A 1 90 ? -8.968 -13.555 16.518 1.00 67.69 90 LYS A C 1
ATOM 695 O O . LYS A 1 90 ? -9.747 -14.498 16.480 1.00 67.69 90 LYS A O 1
ATOM 700 N N . GLU A 1 91 ? -8.328 -13.207 17.632 1.00 72.81 91 GLU A N 1
ATOM 701 C CA . GLU A 1 91 ? -8.504 -13.912 18.910 1.00 72.81 91 GLU A CA 1
ATOM 702 C C . GLU A 1 91 ? -9.872 -13.608 19.522 1.00 72.81 91 GLU A C 1
ATOM 704 O O . GLU A 1 91 ? -10.513 -14.494 20.080 1.00 72.81 91 GLU A O 1
ATOM 709 N N . VAL A 1 92 ? -10.352 -12.367 19.366 1.00 72.44 92 VAL A N 1
ATOM 710 C CA . VAL A 1 92 ? -11.726 -11.996 19.735 1.00 72.44 92 VAL A CA 1
ATOM 711 C C . VAL A 1 92 ? -12.721 -12.814 18.918 1.00 72.44 92 VAL A C 1
ATOM 713 O O . VAL A 1 92 ? -13.655 -13.359 19.487 1.00 72.44 92 VAL A O 1
ATOM 716 N N . LEU A 1 93 ? -12.496 -12.976 17.612 1.00 73.25 93 LEU A N 1
ATOM 717 C CA . LEU A 1 93 ? -13.324 -13.817 16.746 1.00 73.25 93 LEU A CA 1
ATOM 718 C C . LEU A 1 93 ? -13.253 -15.305 17.129 1.00 73.25 93 LEU A C 1
ATOM 720 O O . LEU A 1 93 ? -14.268 -15.991 17.063 1.00 73.25 93 LEU A O 1
ATOM 724 N N . GLY A 1 94 ? -12.089 -15.791 17.571 1.00 75.69 94 GLY A N 1
ATOM 725 C CA . GLY A 1 94 ? -11.922 -17.129 18.147 1.00 75.69 94 GLY A CA 1
ATOM 726 C C . GLY A 1 94 ? -12.793 -17.324 19.387 1.00 75.69 94 GLY A C 1
ATOM 727 O O . GLY A 1 94 ? -13.634 -18.216 19.405 1.00 75.69 94 GLY A O 1
ATOM 728 N N . LYS A 1 95 ? -12.698 -16.415 20.363 1.00 75.56 95 LYS A N 1
ATOM 729 C CA . LYS A 1 95 ? -13.537 -16.449 21.571 1.00 75.56 95 LYS A CA 1
ATOM 730 C C . LYS A 1 95 ? -15.021 -16.275 21.247 1.00 75.56 95 LYS A C 1
ATOM 732 O O . LYS A 1 95 ? -15.852 -16.993 21.781 1.00 75.56 95 LYS A O 1
ATOM 737 N N . LEU A 1 96 ? -15.381 -15.370 20.337 1.00 76.44 96 LEU A N 1
ATOM 738 C CA . LEU A 1 96 ? -16.769 -15.191 19.895 1.00 76.44 96 LEU A CA 1
ATOM 739 C C . LEU A 1 96 ? -17.338 -16.473 19.265 1.00 76.44 96 LEU A C 1
ATOM 741 O O . LEU A 1 96 ? -18.517 -16.763 19.461 1.00 76.44 96 LEU A O 1
ATOM 745 N N . LYS A 1 97 ? -16.511 -17.263 18.565 1.00 77.38 97 LYS A N 1
ATOM 746 C CA . LYS A 1 97 ? -16.883 -18.592 18.059 1.00 77.38 97 LYS A CA 1
ATOM 747 C C . LYS A 1 97 ? -16.999 -19.633 19.177 1.00 77.38 97 LYS A C 1
ATOM 749 O O . LYS A 1 97 ? -17.977 -20.372 19.174 1.00 77.38 97 LYS A O 1
ATOM 754 N N . GLU A 1 98 ? -16.062 -19.668 20.128 1.00 76.06 98 GLU A N 1
ATOM 755 C CA . GLU A 1 98 ? -16.098 -20.576 21.292 1.00 76.06 98 GLU A CA 1
ATOM 756 C C . GLU A 1 98 ? -17.339 -20.353 22.166 1.00 76.06 98 GLU A C 1
ATOM 758 O O . GLU A 1 98 ? -17.994 -21.308 22.573 1.00 76.06 98 GLU A O 1
ATOM 763 N N . TYR A 1 99 ? -17.704 -19.091 22.405 1.00 77.94 99 TYR A N 1
ATOM 764 C CA . TYR A 1 99 ? -18.892 -18.722 23.177 1.00 77.94 99 TYR A CA 1
ATOM 765 C C . TYR A 1 99 ? -20.188 -18.723 22.349 1.00 77.94 99 TYR A C 1
ATOM 767 O O . TYR A 1 99 ? -21.259 -18.450 22.885 1.00 77.94 99 TYR A O 1
ATOM 775 N N . GLY A 1 100 ? -20.118 -19.024 21.048 1.00 68.50 100 GLY A N 1
ATOM 776 C CA . GLY A 1 100 ? -21.297 -19.148 20.192 1.00 68.50 100 GLY A CA 1
ATOM 777 C C . GLY A 1 100 ? -22.041 -17.836 19.918 1.00 68.50 100 GLY A C 1
ATOM 778 O O . GLY A 1 100 ? -23.211 -17.877 19.535 1.00 68.50 100 GLY A O 1
ATOM 779 N N . PHE A 1 101 ? -21.389 -16.679 20.065 1.00 76.75 101 PHE A N 1
ATOM 780 C CA . PHE A 1 101 ? -21.976 -15.368 19.768 1.00 76.75 101 PHE A CA 1
ATOM 781 C C . PHE A 1 101 ? -22.049 -15.133 18.252 1.00 76.75 101 PHE A C 1
ATOM 783 O O . PHE A 1 101 ? -21.257 -14.389 17.671 1.00 76.75 101 PHE A O 1
ATOM 790 N N . ARG A 1 102 ? -23.013 -15.791 17.600 1.00 64.56 102 ARG A N 1
ATOM 791 C CA . ARG A 1 102 ? -23.244 -15.716 16.148 1.00 64.56 102 ARG A CA 1
ATOM 792 C C . ARG A 1 102 ? -23.670 -14.318 15.690 1.00 64.56 102 ARG A C 1
ATOM 794 O O . ARG A 1 102 ? -23.264 -13.905 14.610 1.00 64.56 102 ARG A O 1
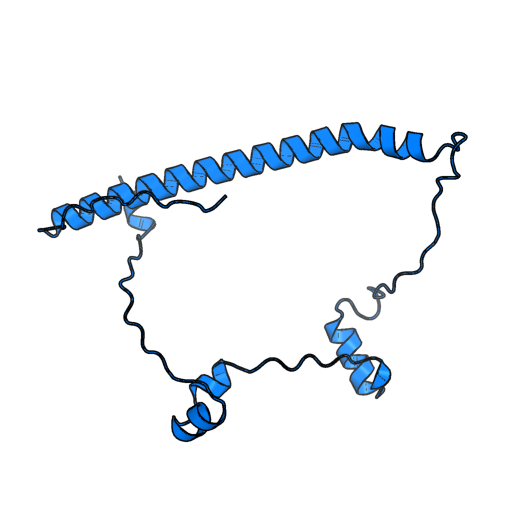ATOM 801 N N . ASP A 1 103 ? -24.376 -13.563 16.531 1.00 70.88 103 ASP A N 1
ATOM 802 C CA . ASP A 1 103 ? -24.788 -12.176 16.261 1.00 70.88 103 ASP A CA 1
ATOM 803 C C . ASP A 1 103 ? -23.613 -11.193 16.123 1.00 70.88 103 ASP A C 1
ATOM 805 O O . ASP A 1 103 ? -23.742 -10.141 15.501 1.00 70.88 103 ASP A O 1
ATOM 809 N N . ALA A 1 104 ? -22.447 -11.530 16.682 1.00 67.12 104 ALA A N 1
ATOM 810 C CA . ALA A 1 104 ? -21.258 -10.679 16.659 1.00 67.12 104 ALA A CA 1
ATOM 811 C C . ALA A 1 104 ? -20.271 -11.029 15.527 1.00 67.12 104 ALA A C 1
ATOM 813 O O . ALA A 1 104 ? -19.243 -10.363 15.381 1.00 67.12 104 ALA A O 1
ATOM 814 N N . ILE A 1 105 ? -20.548 -12.066 14.726 1.00 70.94 105 ILE A N 1
ATOM 815 C CA . ILE A 1 105 ? -19.654 -12.528 13.659 1.00 70.94 105 ILE A CA 1
ATOM 816 C C . ILE A 1 105 ? -20.208 -12.077 12.311 1.00 70.94 105 ILE A C 1
ATOM 818 O O . ILE A 1 105 ? -21.117 -12.681 11.747 1.00 70.94 105 ILE A O 1
ATOM 822 N N . ARG A 1 106 ? -19.604 -11.030 11.746 1.00 73.88 106 ARG A N 1
ATOM 823 C CA . ARG A 1 106 ? -19.849 -10.651 10.353 1.00 73.88 106 ARG A CA 1
ATOM 824 C C . ARG A 1 106 ? -18.997 -11.525 9.435 1.00 73.88 106 ARG A C 1
ATOM 826 O O . ARG A 1 106 ? -17.779 -11.367 9.394 1.00 73.88 106 ARG A O 1
ATOM 833 N N . VAL A 1 107 ? -19.635 -12.431 8.699 1.00 74.56 107 VAL A N 1
ATOM 834 C CA . VAL A 1 107 ? -18.965 -13.283 7.707 1.00 74.56 107 VAL A CA 1
ATOM 835 C C . VAL A 1 107 ? -18.894 -12.533 6.377 1.00 74.56 107 VAL A C 1
ATOM 837 O O . VAL A 1 107 ? -19.914 -12.091 5.852 1.00 74.56 107 VAL A O 1
ATOM 840 N N . LYS A 1 108 ? -17.681 -12.347 5.853 1.00 69.81 108 LYS A N 1
ATOM 841 C CA . LYS A 1 108 ? -17.442 -11.900 4.479 1.00 69.81 108 LYS A CA 1
ATOM 842 C C . LYS A 1 108 ? -16.924 -13.114 3.718 1.00 69.81 108 LYS A C 1
ATOM 844 O O . LYS A 1 108 ? -15.815 -13.562 3.986 1.00 69.81 108 LYS A O 1
ATOM 849 N N . GLU A 1 109 ? -17.749 -13.674 2.846 1.00 67.56 109 GLU A N 1
ATOM 850 C CA . GLU A 1 109 ? -17.363 -14.803 2.003 1.00 67.56 109 GLU A CA 1
ATOM 851 C C . GLU A 1 109 ? -16.667 -14.245 0.765 1.00 67.56 109 GLU A C 1
ATOM 853 O O . GLU A 1 109 ? -17.272 -13.532 -0.035 1.00 67.56 109 GLU A O 1
ATOM 858 N N . GLU A 1 110 ? -15.369 -14.504 0.652 1.00 67.19 110 GLU A N 1
ATOM 859 C CA . GLU A 1 110 ? -14.591 -14.159 -0.531 1.00 67.19 110 GLU A CA 1
ATOM 860 C C . GLU A 1 110 ? -14.289 -15.443 -1.311 1.00 67.19 110 GLU A C 1
ATOM 862 O O . GLU A 1 110 ? -13.960 -16.460 -0.696 1.00 67.19 110 GLU A O 1
ATOM 867 N N . PRO A 1 111 ? -14.416 -15.428 -2.648 1.00 68.88 111 PRO A N 1
ATOM 868 C CA . PRO A 1 111 ? -14.069 -16.579 -3.465 1.00 68.88 111 PRO A CA 1
ATOM 869 C C . PRO A 1 111 ? -12.584 -16.926 -3.323 1.00 68.88 111 PRO A C 1
ATOM 871 O O . PRO A 1 111 ? -11.716 -16.087 -3.576 1.00 68.88 111 PRO A O 1
ATOM 874 N N . ASP A 1 112 ? -12.300 -18.174 -2.963 1.00 77.00 112 ASP A N 1
ATOM 875 C CA . ASP A 1 112 ? -10.939 -18.695 -2.881 1.00 77.00 112 ASP A CA 1
ATOM 876 C C . ASP A 1 112 ? -10.396 -18.983 -4.288 1.00 77.00 112 ASP A C 1
ATOM 878 O O . ASP A 1 112 ? -10.818 -19.919 -4.974 1.00 77.00 112 ASP A O 1
ATOM 882 N N . LYS A 1 113 ? -9.472 -18.132 -4.737 1.00 70.75 113 LYS A N 1
ATOM 883 C CA . LYS A 1 113 ? -8.855 -18.218 -6.065 1.00 70.75 113 LYS A CA 1
ATOM 884 C C . LYS A 1 113 ? -7.878 -19.382 -6.192 1.00 70.75 113 LYS A C 1
ATOM 886 O O . LYS A 1 113 ? -7.687 -19.856 -7.307 1.00 70.75 113 LYS A O 1
ATOM 891 N N . GLU A 1 114 ? -7.295 -19.849 -5.092 1.00 72.44 114 GLU A N 1
ATOM 892 C CA . GLU A 1 114 ? -6.384 -20.993 -5.105 1.00 72.44 114 GLU A CA 1
ATOM 893 C C . GLU A 1 114 ? -7.184 -22.283 -5.290 1.00 72.44 114 GLU A C 1
ATOM 895 O O . GLU A 1 114 ? -6.924 -23.035 -6.228 1.00 72.44 114 GLU A O 1
ATOM 900 N N . ALA A 1 115 ? -8.261 -22.459 -4.516 1.00 74.50 115 ALA A N 1
ATOM 901 C CA . ALA A 1 115 ? -9.164 -23.600 -4.674 1.00 74.50 115 ALA A CA 1
ATOM 902 C C . ALA A 1 115 ? -9.840 -23.625 -6.059 1.00 74.50 115 ALA A C 1
ATOM 904 O O . ALA A 1 115 ? -10.012 -24.689 -6.654 1.00 74.50 115 ALA A O 1
ATOM 905 N N . MET A 1 116 ? -10.196 -22.457 -6.610 1.00 68.69 116 MET A N 1
ATOM 906 C CA . MET A 1 116 ? -10.718 -22.355 -7.979 1.00 68.69 116 MET A CA 1
ATOM 907 C C . MET A 1 116 ? -9.655 -22.664 -9.046 1.00 68.69 116 MET A C 1
ATOM 909 O O . MET A 1 116 ? -10.002 -23.111 -10.138 1.00 68.69 116 MET A O 1
ATOM 913 N N . SER A 1 117 ? -8.364 -22.482 -8.756 1.00 70.69 117 SER A N 1
ATOM 914 C CA . SER A 1 117 ? -7.293 -22.827 -9.696 1.00 70.69 117 SER A CA 1
ATOM 915 C C . SER A 1 117 ? -7.183 -24.335 -9.910 1.00 70.69 117 SER A C 1
ATOM 917 O O . SER A 1 117 ? -6.893 -24.762 -11.021 1.00 70.69 117 SER A O 1
ATOM 919 N N . GLU A 1 118 ? -7.485 -25.160 -8.907 1.00 77.25 118 GLU A N 1
ATOM 920 C CA . GLU A 1 118 ? -7.400 -26.625 -9.005 1.00 77.25 118 GLU A CA 1
ATOM 921 C C . GLU A 1 118 ? -8.631 -27.274 -9.662 1.00 77.25 118 GLU A C 1
ATOM 923 O O . GLU A 1 118 ? -8.604 -28.449 -10.032 1.00 77.25 118 GLU A O 1
ATOM 928 N N . TRP A 1 119 ? -9.729 -26.535 -9.840 1.00 77.50 119 TRP A N 1
ATOM 929 C CA . TRP A 1 119 ? -10.973 -27.107 -10.354 1.00 77.50 119 TRP A CA 1
ATOM 930 C C . TRP A 1 119 ? -10.902 -27.487 -11.841 1.00 77.50 119 TRP A C 1
ATOM 932 O O . TRP A 1 119 ? -10.222 -26.834 -12.636 1.00 77.50 119 TRP A O 1
ATOM 942 N N . PRO A 1 120 ? -11.632 -28.537 -12.260 1.00 79.19 120 PRO A N 1
ATOM 943 C CA . PRO A 1 120 ? -11.780 -28.855 -13.674 1.00 79.19 120 PRO A CA 1
ATOM 944 C C . PRO A 1 120 ? -12.533 -27.732 -14.400 1.00 79.19 120 PRO A C 1
ATOM 946 O O . PRO A 1 120 ? -13.362 -27.037 -13.807 1.00 79.19 120 PRO A O 1
ATOM 949 N N . LYS A 1 121 ? -12.260 -27.576 -15.702 1.00 75.00 121 LYS A N 1
ATOM 950 C CA . LYS A 1 121 ? -12.835 -26.509 -16.542 1.00 75.00 121 LYS A CA 1
ATOM 951 C C . LYS A 1 121 ? -14.366 -26.476 -16.474 1.00 75.00 121 LYS A C 1
ATOM 953 O O . LYS A 1 121 ? -14.924 -25.409 -16.270 1.00 75.00 121 LYS A O 1
ATOM 958 N N . GLU A 1 122 ? -15.006 -27.642 -16.461 1.00 79.19 122 GLU A N 1
ATOM 959 C CA . GLU A 1 122 ? -16.466 -27.794 -16.363 1.00 79.19 122 GLU A CA 1
ATOM 960 C C . GLU A 1 122 ? -17.054 -27.140 -15.098 1.00 79.19 122 GLU A C 1
ATOM 962 O O . GLU A 1 122 ? -18.129 -26.541 -15.122 1.00 79.19 122 GLU A O 1
ATOM 967 N N . ARG A 1 123 ? -16.330 -27.220 -13.973 1.00 74.25 123 ARG A N 1
ATOM 968 C CA . ARG A 1 123 ? -16.747 -26.614 -12.701 1.00 74.25 123 ARG A CA 1
ATOM 969 C C . ARG A 1 123 ? -16.441 -25.117 -12.655 1.00 74.25 123 ARG A C 1
ATOM 971 O O . ARG A 1 123 ? -17.168 -24.379 -11.996 1.00 74.25 123 ARG A O 1
ATOM 978 N N . LEU A 1 124 ? -15.397 -24.667 -13.349 1.00 76.94 124 LEU A N 1
ATOM 979 C CA . LEU A 1 124 ? -15.073 -23.244 -13.486 1.00 76.94 124 LEU A CA 1
ATOM 980 C C . LEU A 1 124 ? -16.084 -22.521 -14.380 1.00 76.94 124 LEU A C 1
ATOM 982 O O . LEU A 1 124 ? -16.559 -21.445 -14.018 1.00 76.94 124 LEU A O 1
ATOM 986 N N . GLU A 1 125 ? -16.493 -23.162 -15.475 1.00 73.31 125 GLU A N 1
ATOM 987 C CA . GLU A 1 125 ? -17.516 -22.660 -16.394 1.00 73.31 125 GLU A CA 1
ATOM 988 C C . GLU A 1 125 ? -18.875 -22.511 -15.702 1.00 73.31 125 GLU A C 1
ATOM 990 O O . GLU A 1 125 ? -19.556 -21.507 -15.905 1.00 73.31 125 GLU A O 1
ATOM 995 N N . LEU A 1 126 ? -19.233 -23.436 -14.802 1.00 77.50 126 LEU A N 1
ATOM 996 C CA . LEU A 1 126 ? -20.460 -23.340 -14.003 1.00 77.50 126 LEU A CA 1
ATOM 997 C C . LEU A 1 126 ? -20.483 -22.107 -13.078 1.00 77.50 126 LEU A C 1
ATOM 999 O O . LEU A 1 126 ? -21.548 -21.555 -12.810 1.00 77.50 126 LEU A O 1
ATOM 1003 N N . VAL A 1 127 ? -19.316 -21.669 -12.595 1.00 78.00 127 VAL A N 1
ATOM 1004 C CA . VAL A 1 127 ? -19.157 -20.496 -11.711 1.00 78.00 127 VAL A CA 1
ATOM 1005 C C . VAL A 1 127 ? -18.886 -19.210 -12.513 1.00 78.00 127 VAL A C 1
ATOM 1007 O O . VAL A 1 127 ? -18.802 -18.123 -11.945 1.00 78.00 127 VAL A O 1
ATOM 1010 N N . GLY A 1 128 ? -18.800 -19.303 -13.845 1.00 72.69 128 GLY A N 1
ATOM 1011 C CA . GLY A 1 128 ? -18.536 -18.167 -14.731 1.00 72.69 128 GLY A CA 1
ATOM 1012 C C . GLY A 1 128 ? -17.078 -17.698 -14.725 1.00 72.69 128 GLY A C 1
ATOM 1013 O O . GLY A 1 128 ? -16.801 -16.552 -15.075 1.00 72.69 128 GLY A O 1
ATOM 1014 N N . VAL A 1 129 ? -16.141 -18.561 -14.319 1.00 74.56 129 VAL A N 1
ATOM 1015 C CA . VAL A 1 129 ? -14.698 -18.292 -14.343 1.00 74.56 129 VAL A CA 1
ATOM 1016 C C . VAL A 1 129 ? -14.080 -19.037 -15.518 1.00 74.56 129 VAL A C 1
ATOM 1018 O O . VAL A 1 129 ? -14.291 -20.231 -15.697 1.00 74.56 129 VAL A O 1
ATOM 1021 N N . GLN A 1 130 ? -13.267 -18.347 -16.309 1.00 71.69 130 GLN A N 1
ATOM 1022 C CA . GLN A 1 130 ? -12.467 -18.966 -17.359 1.00 71.69 130 GLN A CA 1
ATOM 1023 C C . GLN A 1 130 ? -10.990 -18.868 -16.982 1.00 71.69 130 GLN A C 1
ATOM 1025 O O . GLN A 1 130 ? -10.533 -17.825 -16.511 1.00 71.69 130 GLN A O 1
ATOM 1030 N N . ARG A 1 131 ? -10.223 -19.939 -17.216 1.00 74.06 131 ARG A N 1
ATOM 1031 C CA . ARG A 1 131 ? -8.760 -19.840 -17.187 1.00 74.06 131 ARG A CA 1
ATOM 1032 C C . ARG A 1 131 ? -8.309 -19.046 -18.406 1.00 74.06 131 ARG A C 1
ATOM 1034 O O . ARG A 1 131 ? -8.492 -19.494 -19.534 1.00 74.06 131 ARG A O 1
ATOM 1041 N N . VAL A 1 132 ? -7.747 -17.870 -18.161 1.00 77.69 132 VAL A N 1
ATOM 1042 C CA . VAL A 1 132 ? -7.122 -17.044 -19.192 1.00 77.69 132 VAL A CA 1
ATOM 1043 C C . VAL A 1 132 ? -5.619 -17.192 -19.024 1.00 77.69 132 VAL A C 1
ATOM 1045 O O . VAL A 1 132 ? -5.036 -16.616 -18.109 1.00 77.69 132 VAL A O 1
ATOM 1048 N N . GLU A 1 133 ? -5.008 -18.002 -19.881 1.00 69.75 133 GLU A N 1
ATOM 1049 C CA . GLU A 1 133 ? -3.555 -18.118 -19.971 1.00 69.75 133 GLU A CA 1
ATOM 1050 C C . GLU A 1 133 ? -3.049 -16.899 -20.744 1.00 69.75 133 GLU A C 1
ATOM 1052 O O . GLU A 1 133 ? -3.346 -16.729 -21.927 1.00 69.75 133 GLU A O 1
ATOM 1057 N N . LYS A 1 134 ? -2.355 -16.000 -20.046 1.00 67.75 134 LYS A N 1
ATOM 1058 C CA . LYS A 1 134 ? -1.667 -14.869 -20.659 1.00 67.75 134 LYS A CA 1
ATOM 1059 C C . LYS A 1 134 ? -0.175 -15.117 -20.550 1.00 67.75 134 LYS A C 1
ATOM 1061 O O . LYS A 1 134 ? 0.349 -15.168 -19.442 1.00 67.75 134 LYS A O 1
ATOM 1066 N N . ASP A 1 135 ? 0.468 -15.277 -21.696 1.00 63.06 135 ASP A N 1
ATOM 1067 C CA . ASP A 1 135 ? 1.920 -15.277 -21.797 1.00 63.06 135 ASP A CA 1
ATOM 1068 C C . ASP A 1 135 ? 2.367 -13.819 -21.956 1.00 63.06 135 ASP A C 1
ATOM 1070 O O . ASP A 1 135 ? 2.257 -13.225 -23.033 1.00 63.06 135 ASP A O 1
ATOM 1074 N N . GLU A 1 136 ? 2.709 -13.188 -20.833 1.00 72.69 136 GLU A N 1
ATOM 1075 C CA . GLU A 1 136 ? 3.160 -11.800 -20.787 1.00 72.69 136 GLU A CA 1
ATOM 1076 C C . GLU A 1 136 ? 4.687 -11.773 -20.709 1.00 72.69 136 GLU A C 1
ATOM 1078 O O . GLU A 1 136 ? 5.296 -12.370 -19.822 1.00 72.69 136 GLU A O 1
ATOM 1083 N N . PHE A 1 137 ? 5.306 -11.055 -21.650 1.00 73.94 137 PHE A N 1
ATOM 1084 C CA . PHE A 1 137 ? 6.745 -10.824 -21.647 1.00 73.94 137 PHE A CA 1
ATOM 1085 C C . PHE A 1 137 ? 7.149 -10.106 -20.355 1.00 73.94 137 PHE A C 1
ATOM 1087 O O . PHE A 1 137 ? 6.672 -9.001 -20.083 1.00 73.94 137 PHE A O 1
ATOM 1094 N N . TYR A 1 138 ? 8.038 -10.723 -19.579 1.00 74.50 138 TYR A N 1
ATOM 1095 C CA . TYR A 1 138 ? 8.576 -10.158 -18.347 1.00 74.50 138 TYR A CA 1
ATOM 1096 C C . TYR A 1 138 ? 10.094 -10.008 -18.453 1.00 74.50 138 TYR A C 1
ATOM 1098 O O . TYR A 1 138 ? 10.765 -10.778 -19.139 1.00 74.50 138 TYR A O 1
ATOM 1106 N N . TYR A 1 139 ? 10.631 -9.000 -17.773 1.00 74.56 139 TYR A N 1
ATOM 1107 C CA . TYR A 1 139 ? 12.065 -8.805 -17.614 1.00 74.56 139 TYR A CA 1
ATOM 1108 C C . TYR A 1 139 ? 12.364 -8.620 -16.126 1.00 74.56 139 TYR A C 1
ATOM 1110 O O . TYR A 1 139 ? 11.659 -7.895 -15.425 1.00 74.56 139 TYR A O 1
ATOM 1118 N N . GLU A 1 140 ? 13.400 -9.294 -15.639 1.00 75.94 140 GLU A N 1
ATOM 1119 C CA . GLU A 1 140 ? 13.908 -9.126 -14.280 1.00 75.94 140 GLU A CA 1
ATOM 1120 C C . GLU A 1 140 ? 15.294 -8.500 -14.360 1.00 75.94 140 GLU A C 1
ATOM 1122 O O . GLU A 1 140 ? 16.239 -9.090 -14.884 1.00 75.94 140 GLU A O 1
ATOM 1127 N N . ILE A 1 141 ? 15.417 -7.279 -13.848 1.00 74.62 141 ILE A N 1
ATOM 1128 C CA . ILE A 1 141 ? 16.704 -6.599 -13.754 1.00 74.62 141 ILE A CA 1
ATOM 1129 C C . ILE A 1 141 ? 17.437 -7.156 -12.529 1.00 74.62 141 ILE A C 1
ATOM 1131 O O . ILE A 1 141 ? 17.044 -6.905 -11.389 1.00 74.62 141 ILE A O 1
ATOM 1135 N N . SER A 1 142 ? 18.509 -7.921 -12.752 1.00 71.12 142 SER A N 1
ATOM 1136 C CA . SER A 1 142 ? 19.356 -8.432 -11.669 1.00 71.12 142 SER A CA 1
ATOM 1137 C C . SER A 1 142 ? 20.087 -7.279 -10.975 1.00 71.12 142 SER A C 1
ATOM 1139 O O . SER A 1 142 ? 21.013 -6.692 -11.532 1.00 71.12 142 SER A O 1
ATOM 1141 N N . GLN A 1 143 ? 19.699 -6.973 -9.736 1.00 62.56 143 GLN A N 1
ATOM 1142 C CA . GLN A 1 143 ? 20.259 -5.856 -8.965 1.00 62.56 143 GLN A CA 1
ATOM 1143 C C . GLN A 1 143 ? 21.757 -6.020 -8.634 1.00 62.56 143 GLN A C 1
ATOM 1145 O O . GLN A 1 143 ? 22.435 -5.024 -8.394 1.00 62.56 143 GLN A O 1
ATOM 1150 N N . GLU A 1 144 ? 22.292 -7.246 -8.667 1.00 58.03 144 GLU A N 1
ATOM 1151 C CA . GLU A 1 144 ? 23.690 -7.558 -8.323 1.00 58.03 144 GLU A CA 1
ATOM 1152 C C . GLU A 1 144 ? 24.697 -7.033 -9.362 1.00 58.03 144 GLU A C 1
ATOM 1154 O O . GLU A 1 144 ? 25.676 -6.388 -9.002 1.00 58.03 144 GLU A O 1
ATOM 1159 N N . LYS A 1 145 ? 24.417 -7.190 -10.663 1.00 57.34 145 LYS A N 1
ATOM 1160 C CA . LYS A 1 145 ? 25.316 -6.740 -11.752 1.00 57.34 145 LYS A CA 1
ATOM 1161 C C . LYS A 1 145 ? 25.374 -5.219 -11.924 1.00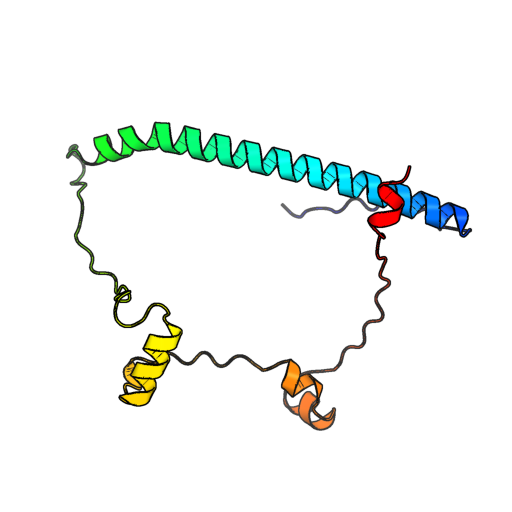 57.34 145 LYS A C 1
ATOM 1163 O O . LYS A 1 145 ? 26.222 -4.692 -12.637 1.00 57.34 145 LYS A O 1
ATOM 1168 N N . LEU A 1 146 ? 24.446 -4.523 -11.283 1.00 53.97 146 LEU A N 1
ATOM 1169 C CA . LEU A 1 146 ? 24.276 -3.077 -11.320 1.00 53.97 146 LEU A CA 1
ATOM 1170 C C . LEU A 1 146 ? 25.129 -2.353 -10.268 1.00 53.97 146 LEU A C 1
ATOM 1172 O O . LEU A 1 146 ? 25.275 -1.136 -10.349 1.00 53.97 146 LEU A O 1
ATOM 1176 N N . ALA A 1 147 ? 25.657 -3.073 -9.275 1.00 50.19 147 ALA A N 1
ATOM 1177 C CA . ALA A 1 147 ? 26.545 -2.525 -8.249 1.00 50.19 147 ALA A CA 1
ATOM 1178 C C . ALA A 1 147 ? 28.039 -2.609 -8.625 1.00 50.19 147 ALA A C 1
ATOM 1180 O O . ALA A 1 147 ? 28.857 -1.962 -7.977 1.00 50.19 147 ALA A O 1
ATOM 1181 N N . GLU A 1 148 ? 28.391 -3.398 -9.647 1.00 43.47 148 GLU A N 1
ATOM 1182 C CA . GLU A 1 148 ? 29.778 -3.657 -10.072 1.00 43.47 148 GLU A CA 1
ATOM 1183 C C . GLU A 1 148 ? 30.276 -2.781 -11.241 1.00 43.47 148 GLU A C 1
ATOM 1185 O O . GLU A 1 148 ? 31.407 -2.970 -11.684 1.00 43.47 148 GLU A O 1
ATOM 1190 N N . ASN A 1 149 ? 29.488 -1.809 -11.721 1.00 40.12 149 ASN A N 1
ATOM 1191 C CA . ASN A 1 149 ? 29.930 -0.812 -12.711 1.00 40.12 149 ASN A CA 1
ATOM 1192 C C . ASN A 1 149 ? 29.750 0.618 -12.204 1.00 40.12 149 ASN A C 1
ATOM 1194 O O . ASN A 1 149 ? 28.652 0.914 -11.676 1.00 40.12 149 ASN A O 1
#